Protein AF-A0AAJ0XJS4-F1 (afdb_monomer_lite)

Foldseek 3Di:
DDDPVLLVVLLVVLVPDDQPDQDDQDPDPPRDTSVRLNVLLVCLVPHVSNVVSSVVVVVVVVVVVVD

Secondary structure (DSSP, 8-state):
---HHHHHHHHHHHHTS-TT--EE-SSS--EE-HHHHHHHHHTTTT-HHHHHHHHHHHHHHHHHTT-

pLDDT: mean 80.93, std 14.29, range [42.56, 94.31]

Structure (mmCIF, N/CA/C/O backbone):
data_AF-A0AAJ0XJS4-F1
#
_entry.id   AF-A0AAJ0XJS4-F1
#
loop_
_atom_site.group_PDB
_atom_site.id
_atom_site.type_symbol
_atom_site.label_atom_id
_atom_site.label_alt_id
_atom_site.label_comp_id
_atom_site.label_asym_id
_atom_site.label_entity_id
_atom_site.label_seq_id
_atom_site.pdbx_PDB_ins_code
_atom_site.Cartn_x
_atom_site.Cartn_y
_atom_site.Cartn_z
_atom_site.occupancy
_atom_site.B_iso_or_equiv
_atom_site.auth_seq_id
_atom_site.auth_comp_id
_atom_site.auth_asym_id
_atom_site.auth_atom_id
_atom_site.pdbx_PDB_model_num
ATOM 1 N N . MET A 1 1 ? -9.985 6.473 7.485 1.00 65.50 1 MET A N 1
ATOM 2 C CA . MET A 1 1 ? -8.607 6.509 8.026 1.00 65.50 1 MET A CA 1
ATOM 3 C C . MET A 1 1 ? -7.952 5.184 7.693 1.00 65.50 1 MET A C 1
ATOM 5 O O . MET A 1 1 ? -8.564 4.164 7.982 1.00 65.50 1 MET A O 1
ATOM 9 N N . VAL A 1 2 ? -6.767 5.201 7.081 1.00 78.06 2 VAL A N 1
ATOM 10 C CA . VAL A 1 2 ? -6.004 3.980 6.781 1.00 78.06 2 VAL A CA 1
ATOM 11 C C . VAL A 1 2 ? -5.585 3.304 8.089 1.00 78.06 2 VAL A C 1
ATOM 13 O O . VAL A 1 2 ? -5.015 3.960 8.969 1.00 78.06 2 VAL A O 1
ATOM 16 N N . ASN A 1 3 ? -5.878 2.013 8.234 1.00 88.38 3 ASN A N 1
ATOM 17 C CA . ASN A 1 3 ? -5.516 1.240 9.424 1.00 88.38 3 ASN A CA 1
ATOM 18 C C . ASN A 1 3 ? -4.242 0.395 9.206 1.00 88.38 3 ASN A C 1
ATOM 20 O O . ASN A 1 3 ? -3.794 0.185 8.081 1.00 88.38 3 ASN A O 1
ATOM 24 N N . ASN A 1 4 ? -3.618 -0.071 10.296 1.00 90.69 4 ASN A N 1
ATOM 25 C CA . ASN A 1 4 ? -2.342 -0.802 10.218 1.00 90.69 4 ASN A CA 1
ATOM 26 C C . ASN A 1 4 ? -2.459 -2.127 9.447 1.00 90.69 4 ASN A C 1
ATOM 28 O O . ASN A 1 4 ? -1.491 -2.549 8.820 1.00 90.69 4 ASN A O 1
ATOM 32 N N . SER A 1 5 ? -3.625 -2.773 9.476 1.00 91.81 5 SER A N 1
ATOM 33 C CA . SER A 1 5 ? -3.859 -4.028 8.758 1.00 91.81 5 SER A CA 1
ATOM 34 C C . SER A 1 5 ? -3.857 -3.814 7.243 1.00 91.81 5 SER A C 1
ATOM 36 O O . SER A 1 5 ? -3.233 -4.587 6.522 1.00 91.81 5 SER A O 1
ATOM 38 N N . GLU A 1 6 ? -4.487 -2.735 6.766 1.00 92.12 6 GLU A N 1
ATOM 39 C CA . GLU A 1 6 ? -4.459 -2.327 5.354 1.00 92.12 6 GLU A CA 1
ATOM 40 C C . GLU A 1 6 ? -3.030 -2.004 4.901 1.00 92.12 6 GLU A C 1
ATOM 42 O O . GLU A 1 6 ? -2.597 -2.480 3.855 1.00 92.12 6 GLU A O 1
ATOM 47 N N . ILE A 1 7 ? -2.265 -1.268 5.715 1.00 93.12 7 ILE A N 1
ATOM 48 C CA . ILE A 1 7 ? -0.854 -0.955 5.428 1.00 93.12 7 ILE A CA 1
ATOM 49 C C . ILE A 1 7 ? -0.040 -2.241 5.278 1.00 93.12 7 ILE A C 1
ATOM 51 O O . ILE A 1 7 ? 0.642 -2.422 4.273 1.00 93.12 7 ILE A O 1
ATOM 55 N N . ASN A 1 8 ? -0.133 -3.152 6.247 1.00 94.31 8 ASN A N 1
ATOM 56 C CA . ASN A 1 8 ? 0.639 -4.394 6.235 1.00 94.31 8 ASN A CA 1
ATOM 57 C C . ASN A 1 8 ? 0.295 -5.277 5.031 1.00 94.31 8 ASN A C 1
ATOM 59 O O . ASN A 1 8 ? 1.191 -5.860 4.425 1.00 94.31 8 ASN A O 1
ATOM 63 N N . LEU A 1 9 ? -0.984 -5.341 4.653 1.00 93.19 9 LEU A N 1
ATOM 64 C CA . LEU A 1 9 ? -1.430 -6.092 3.484 1.00 93.19 9 LEU A CA 1
ATOM 65 C C . LEU A 1 9 ? -0.867 -5.508 2.181 1.00 93.19 9 LEU A C 1
ATOM 67 O O . LEU A 1 9 ? -0.385 -6.248 1.324 1.00 93.19 9 LEU A O 1
ATOM 71 N N . VAL A 1 10 ? -0.888 -4.180 2.043 1.00 91.50 10 VAL A N 1
ATOM 72 C CA . VAL A 1 10 ? -0.333 -3.498 0.866 1.00 91.50 10 VAL A CA 1
ATOM 73 C C . VAL A 1 10 ? 1.186 -3.667 0.801 1.00 91.50 10 VAL A C 1
ATOM 75 O O . VAL A 1 10 ? 1.703 -3.985 -0.266 1.00 91.50 10 VAL A O 1
ATOM 78 N N . VAL A 1 11 ? 1.901 -3.553 1.927 1.00 92.25 11 VAL A N 1
ATOM 79 C CA . VAL A 1 11 ? 3.350 -3.823 1.991 1.00 92.25 11 VAL A CA 1
ATOM 80 C C . VAL A 1 11 ? 3.663 -5.259 1.575 1.00 92.25 11 VAL A C 1
ATOM 82 O O . VAL A 1 11 ? 4.548 -5.463 0.748 1.00 92.25 11 VAL A O 1
ATOM 85 N N . ALA A 1 12 ? 2.924 -6.246 2.090 1.00 92.75 12 ALA A N 1
ATOM 86 C CA . ALA A 1 12 ? 3.118 -7.647 1.723 1.00 92.75 12 ALA A CA 1
ATOM 87 C C . ALA A 1 12 ? 2.934 -7.867 0.213 1.00 92.75 12 ALA A C 1
ATOM 89 O O . ALA A 1 12 ? 3.760 -8.518 -0.421 1.00 92.75 12 ALA A O 1
ATOM 90 N N . ARG A 1 13 ? 1.905 -7.255 -0.388 1.00 89.38 13 ARG A N 1
ATOM 91 C CA . ARG A 1 13 ? 1.686 -7.316 -1.839 1.00 89.38 13 ARG A CA 1
ATOM 92 C C . ARG A 1 13 ? 2.825 -6.663 -2.627 1.00 89.38 13 ARG A C 1
ATOM 94 O O . ARG A 1 13 ? 3.272 -7.239 -3.614 1.00 89.38 13 ARG A O 1
ATOM 101 N N . LEU A 1 14 ? 3.318 -5.501 -2.198 1.00 88.25 14 LEU A N 1
ATOM 102 C CA . LEU A 1 14 ? 4.453 -4.837 -2.852 1.00 88.25 14 LEU A CA 1
ATOM 103 C C . LEU A 1 14 ? 5.726 -5.692 -2.774 1.00 88.25 14 LEU A C 1
ATOM 105 O O . LEU A 1 14 ? 6.460 -5.772 -3.750 1.00 88.25 14 LEU A O 1
ATOM 109 N N . MET A 1 15 ? 5.964 -6.385 -1.655 1.00 88.38 15 MET A N 1
ATOM 110 C CA . MET A 1 15 ? 7.106 -7.298 -1.497 1.00 88.38 15 MET A CA 1
ATOM 111 C C . MET A 1 15 ? 7.049 -8.520 -2.424 1.00 88.38 15 MET A C 1
ATOM 113 O O . MET A 1 15 ? 8.093 -9.076 -2.745 1.00 88.38 15 MET A O 1
ATOM 117 N N . THR A 1 16 ? 5.859 -8.930 -2.870 1.00 88.12 16 THR A N 1
ATOM 118 C CA . THR A 1 16 ? 5.703 -10.025 -3.845 1.00 88.12 16 THR A CA 1
ATOM 119 C C . THR A 1 16 ? 5.877 -9.595 -5.304 1.00 88.12 16 THR A C 1
ATOM 121 O O . THR A 1 16 ? 5.888 -10.454 -6.182 1.00 88.12 16 THR A O 1
ATOM 124 N N . MET A 1 17 ? 6.001 -8.292 -5.583 1.00 82.00 17 MET A N 1
ATOM 125 C CA . MET A 1 17 ? 6.211 -7.796 -6.944 1.00 82.00 17 MET A CA 1
ATOM 126 C C . MET A 1 17 ? 7.680 -7.944 -7.369 1.00 82.00 17 MET A C 1
ATOM 128 O O . MET A 1 17 ? 8.579 -7.693 -6.551 1.00 82.00 17 MET A O 1
ATOM 132 N N . PRO A 1 18 ? 7.943 -8.330 -8.631 1.00 78.38 18 PRO A N 1
ATOM 133 C CA . PRO A 1 18 ? 9.295 -8.388 -9.170 1.00 78.38 18 PRO A CA 1
ATOM 134 C C . PRO A 1 18 ? 9.949 -6.997 -9.180 1.00 78.38 18 PRO A C 1
ATOM 136 O O . PRO A 1 18 ? 9.300 -5.986 -9.434 1.00 78.38 18 PRO A O 1
ATOM 139 N N . ASP A 1 19 ? 11.258 -6.945 -8.921 1.00 67.06 19 ASP A N 1
ATOM 140 C CA . ASP A 1 19 ? 12.048 -5.704 -8.797 1.00 67.06 19 ASP A CA 1
ATOM 141 C C . ASP A 1 19 ? 12.044 -4.805 -10.049 1.00 67.06 19 ASP A C 1
ATOM 143 O O . ASP A 1 19 ? 12.372 -3.622 -9.974 1.00 67.06 19 ASP A O 1
ATOM 147 N N . SER A 1 20 ? 11.654 -5.353 -11.199 1.00 61.50 20 SER A N 1
ATOM 148 C CA . SER A 1 20 ? 11.525 -4.650 -12.476 1.00 61.50 20 SER A CA 1
ATOM 149 C C . SER A 1 20 ? 10.247 -3.816 -12.613 1.00 61.50 20 SER A C 1
ATOM 151 O O . SER A 1 20 ? 10.152 -3.016 -13.546 1.00 61.50 20 SER A O 1
ATOM 153 N N . ASP A 1 21 ? 9.274 -3.974 -11.711 1.00 59.00 21 ASP A N 1
ATOM 154 C CA . ASP A 1 21 ? 8.028 -3.210 -11.751 1.00 59.00 21 ASP A CA 1
ATOM 155 C C . ASP A 1 21 ? 8.253 -1.802 -11.185 1.00 59.00 21 ASP A C 1
ATOM 157 O O . ASP A 1 21 ? 8.057 -1.513 -10.003 1.00 59.00 21 ASP A O 1
ATOM 161 N N . ILE A 1 22 ? 8.674 -0.896 -12.068 1.00 57.19 22 ILE A N 1
ATOM 162 C CA . ILE A 1 22 ? 8.590 0.547 -11.852 1.00 57.19 22 ILE A CA 1
ATOM 163 C C . ILE A 1 22 ? 7.106 0.906 -11.727 1.00 57.19 22 ILE A C 1
ATOM 165 O O . ILE A 1 22 ? 6.379 0.966 -12.721 1.00 57.19 22 ILE A O 1
ATOM 169 N N . VAL A 1 23 ? 6.636 1.152 -10.505 1.00 61.38 23 VAL A N 1
ATOM 170 C CA . VAL A 1 23 ? 5.249 1.577 -10.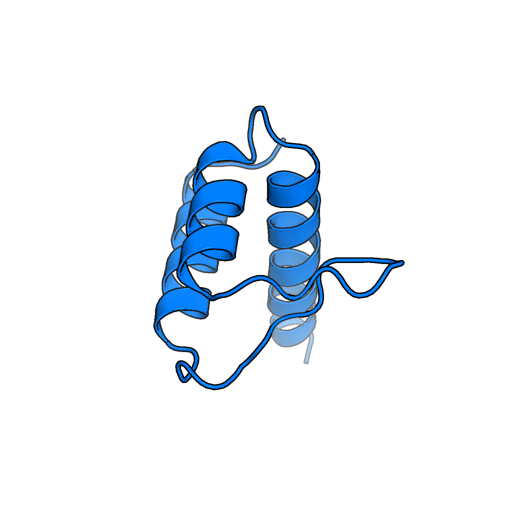294 1.00 61.38 23 VAL A CA 1
ATOM 171 C C . VAL A 1 23 ? 5.197 3.094 -10.426 1.00 61.38 23 VAL A C 1
ATOM 173 O O . VAL A 1 23 ? 5.766 3.833 -9.623 1.00 61.38 23 VAL A O 1
ATOM 176 N N . SER A 1 24 ? 4.514 3.570 -11.467 1.00 55.66 24 SER A N 1
ATOM 177 C CA . SER A 1 24 ? 4.262 4.997 -11.656 1.00 55.66 24 SER A CA 1
ATOM 178 C C . SER A 1 24 ? 3.221 5.476 -10.644 1.00 55.66 24 SER A C 1
ATOM 180 O O . SER A 1 24 ? 2.057 5.072 -10.689 1.00 55.66 24 SER A O 1
ATOM 182 N N . ALA A 1 25 ? 3.639 6.342 -9.721 1.00 56.38 25 ALA A N 1
ATOM 183 C CA . ALA A 1 25 ? 2.769 6.955 -8.725 1.00 56.38 25 ALA A CA 1
ATOM 184 C C . ALA A 1 25 ? 2.462 8.417 -9.107 1.00 56.38 25 ALA A C 1
ATOM 186 O O . ALA A 1 25 ? 2.985 9.353 -8.510 1.00 56.38 25 ALA A O 1
ATOM 187 N N . GLY A 1 26 ? 1.596 8.623 -10.107 1.00 55.31 26 GLY A N 1
ATOM 188 C CA . GLY A 1 26 ? 0.977 9.928 -10.395 1.00 55.31 26 GLY A CA 1
ATOM 189 C C . GLY A 1 26 ? 1.516 10.702 -11.614 1.00 55.31 26 GLY A C 1
ATOM 190 O O . GLY A 1 26 ? 2.399 10.225 -12.328 1.00 55.31 26 GLY A O 1
ATOM 191 N N . PRO A 1 27 ? 0.942 11.892 -11.899 1.00 42.56 27 PRO A N 1
ATOM 192 C CA . PRO A 1 27 ? 1.291 12.687 -13.074 1.00 42.56 27 PRO A CA 1
ATOM 193 C C . PRO A 1 27 ? 2.690 13.302 -12.921 1.00 42.56 27 PRO A C 1
ATOM 195 O O . PRO A 1 27 ? 2.936 14.046 -11.976 1.00 42.56 27 PRO A O 1
ATOM 198 N N . GLY A 1 28 ? 3.594 13.004 -13.863 1.00 51.88 28 GLY A N 1
ATOM 199 C CA . GLY A 1 28 ? 4.927 13.623 -13.935 1.00 51.88 28 GLY A CA 1
ATOM 200 C C . GLY A 1 28 ? 6.134 12.679 -13.882 1.00 51.88 28 GLY A C 1
ATOM 201 O O . GLY A 1 28 ? 7.166 13.079 -13.357 1.00 51.88 28 GLY A O 1
ATOM 202 N N . ASN A 1 29 ? 6.052 11.453 -14.417 1.00 53.62 29 ASN A N 1
ATOM 203 C CA . ASN A 1 29 ? 7.191 10.516 -14.493 1.00 53.62 29 ASN A CA 1
ATOM 204 C C . ASN A 1 29 ? 7.884 10.240 -13.142 1.00 53.62 29 ASN A C 1
ATOM 206 O O . ASN A 1 29 ? 9.090 9.996 -13.097 1.00 53.62 29 ASN A O 1
ATOM 210 N N . CYS A 1 30 ? 7.137 10.245 -12.033 1.00 57.53 30 CYS A N 1
ATOM 211 C CA . CYS A 1 30 ? 7.677 9.810 -10.750 1.00 57.53 30 CYS A CA 1
ATOM 212 C C . CYS A 1 30 ? 7.781 8.277 -10.752 1.00 57.53 30 CYS A C 1
ATOM 214 O O . CYS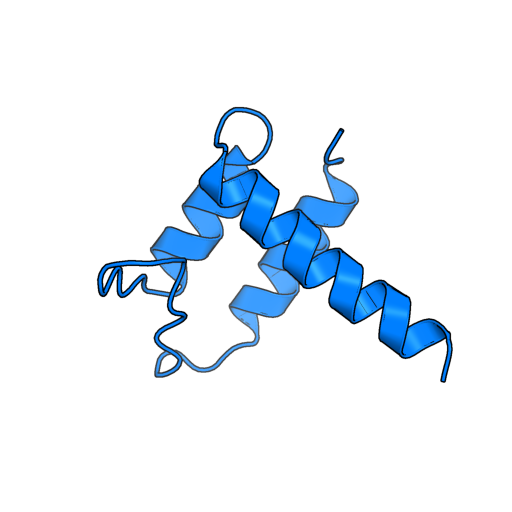 A 1 30 ? 6.835 7.554 -10.431 1.00 57.53 30 CYS A O 1
ATOM 216 N N . VAL A 1 31 ? 8.926 7.796 -11.233 1.00 64.38 31 VAL A N 1
ATOM 217 C CA . VAL A 1 31 ? 9.345 6.397 -11.201 1.00 64.38 31 VAL A CA 1
ATOM 218 C C . VAL A 1 31 ? 9.813 6.104 -9.784 1.00 64.38 31 VAL A C 1
ATOM 220 O O . VAL A 1 31 ? 10.894 6.528 -9.384 1.00 64.38 31 VAL A O 1
ATOM 223 N N . MET A 1 32 ? 8.978 5.414 -9.011 1.00 72.50 32 MET A N 1
ATOM 224 C CA . MET A 1 32 ? 9.345 4.960 -7.675 1.00 72.50 32 MET A CA 1
ATOM 225 C C . MET A 1 32 ? 9.721 3.485 -7.726 1.00 72.50 32 MET A C 1
ATOM 227 O O . MET A 1 32 ? 9.021 2.670 -8.330 1.00 72.50 32 MET A O 1
ATOM 231 N N . ASN A 1 33 ? 10.838 3.145 -7.084 1.00 80.69 33 ASN A N 1
ATOM 232 C CA . ASN A 1 33 ? 11.197 1.754 -6.856 1.00 80.69 33 ASN A CA 1
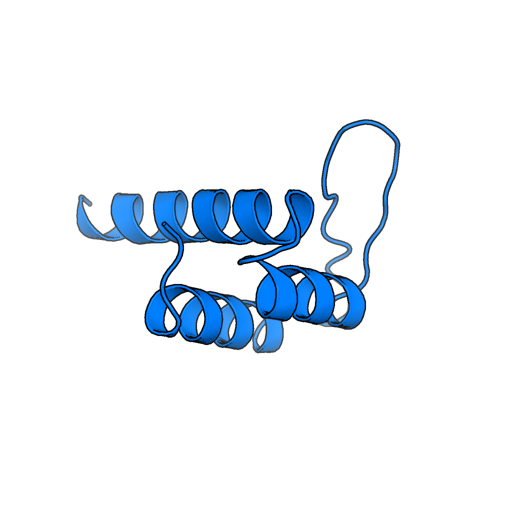ATOM 233 C C . ASN A 1 33 ? 10.328 1.160 -5.730 1.00 80.69 33 ASN A C 1
ATOM 235 O O . ASN A 1 33 ? 9.665 1.874 -4.968 1.00 80.69 33 ASN A O 1
ATOM 239 N N . ARG A 1 34 ? 10.336 -0.171 -5.618 1.00 85.31 34 ARG A N 1
ATOM 240 C CA . ARG A 1 34 ? 9.573 -0.908 -4.599 1.00 85.31 34 ARG A CA 1
ATOM 241 C C . ARG A 1 34 ? 9.840 -0.401 -3.181 1.00 85.31 34 ARG A C 1
ATOM 243 O O . ARG A 1 34 ? 8.912 -0.285 -2.385 1.00 85.31 34 ARG A O 1
ATOM 250 N N . GLU A 1 35 ? 11.093 -0.101 -2.861 1.00 86.44 35 GLU A N 1
ATOM 251 C CA . GLU A 1 35 ? 11.496 0.346 -1.525 1.00 86.44 35 GLU A CA 1
ATOM 252 C C . GLU A 1 35 ? 10.884 1.705 -1.169 1.00 86.44 35 GLU A C 1
ATOM 254 O O . GLU A 1 35 ? 10.288 1.837 -0.099 1.00 86.44 35 GLU A O 1
ATOM 259 N N . ALA A 1 36 ? 10.923 2.670 -2.093 1.00 86.31 36 ALA A N 1
ATOM 260 C CA . ALA A 1 36 ? 10.296 3.977 -1.924 1.00 86.31 36 ALA A CA 1
ATOM 261 C C . ALA A 1 36 ? 8.774 3.856 -1.754 1.00 86.31 36 ALA A C 1
ATOM 263 O O . ALA A 1 36 ? 8.188 4.491 -0.877 1.00 86.31 36 ALA A O 1
ATOM 264 N N . LEU A 1 37 ? 8.119 2.983 -2.527 1.00 86.19 37 LEU A N 1
ATOM 265 C CA . LEU A 1 37 ? 6.681 2.724 -2.379 1.00 86.19 37 LEU A CA 1
ATOM 266 C C . LEU A 1 37 ? 6.346 2.150 -1.002 1.00 86.19 37 LEU A C 1
ATOM 268 O O . LEU A 1 37 ? 5.382 2.582 -0.370 1.00 86.19 37 LEU A O 1
ATOM 272 N N . ILE A 1 38 ? 7.142 1.193 -0.521 1.00 90.06 38 ILE A N 1
ATOM 273 C CA . ILE A 1 38 ? 6.967 0.612 0.813 1.00 90.06 38 ILE A CA 1
ATOM 274 C C . ILE A 1 38 ? 7.160 1.686 1.889 1.00 90.06 38 ILE A C 1
ATOM 276 O O . ILE A 1 38 ? 6.414 1.694 2.870 1.00 90.06 38 ILE A O 1
ATOM 280 N N . GLU A 1 39 ? 8.119 2.596 1.720 1.00 91.75 39 GLU A N 1
ATOM 281 C CA . GLU A 1 39 ? 8.344 3.701 2.653 1.00 91.75 39 GLU A CA 1
ATOM 282 C C . GLU A 1 39 ? 7.139 4.650 2.713 1.00 91.75 39 GLU A C 1
ATOM 284 O O . GLU A 1 39 ? 6.613 4.909 3.801 1.00 91.75 39 GLU A O 1
ATOM 289 N N . HIS A 1 40 ? 6.628 5.084 1.557 1.00 91.44 40 HIS A N 1
ATOM 290 C CA . HIS A 1 40 ? 5.410 5.893 1.475 1.00 91.44 40 HIS A CA 1
ATOM 291 C C . HIS A 1 40 ? 4.225 5.181 2.144 1.00 91.44 40 HIS A C 1
ATOM 293 O O . HIS A 1 40 ? 3.530 5.759 2.983 1.00 91.44 40 HIS A O 1
ATOM 299 N N . VAL A 1 41 ? 4.012 3.895 1.846 1.00 91.56 41 VAL A N 1
ATOM 300 C CA . VAL A 1 41 ? 2.910 3.098 2.411 1.00 91.56 41 VAL A CA 1
A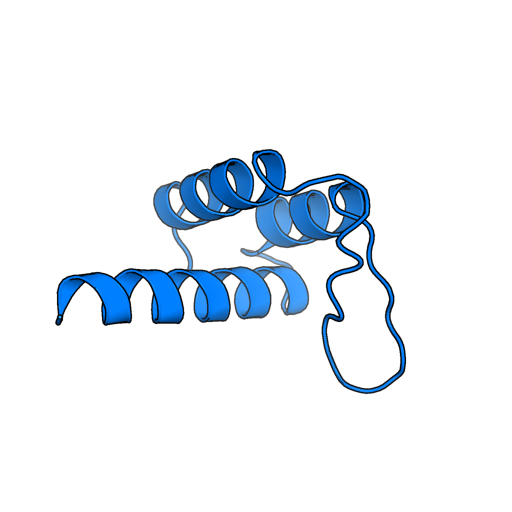TOM 301 C C . VAL A 1 41 ? 3.025 2.952 3.933 1.00 91.56 41 VAL A C 1
ATOM 303 O O . VAL A 1 41 ? 2.028 3.123 4.638 1.00 91.56 41 VAL A O 1
ATOM 306 N N . LYS A 1 42 ? 4.224 2.705 4.474 1.00 93.19 42 LYS A N 1
ATOM 307 C CA . LYS A 1 42 ? 4.457 2.657 5.932 1.00 93.19 42 LYS A CA 1
ATOM 308 C C . LYS A 1 42 ? 4.128 3.989 6.611 1.00 93.19 42 LYS A C 1
ATOM 310 O O . LYS A 1 42 ? 3.652 4.000 7.747 1.00 93.19 42 LYS A O 1
ATOM 315 N N . ASN A 1 43 ? 4.317 5.098 5.900 1.00 93.44 43 ASN A N 1
ATOM 316 C CA . ASN A 1 43 ? 4.039 6.449 6.375 1.00 93.44 43 ASN A CA 1
ATOM 317 C C . ASN A 1 43 ? 2.633 6.971 6.020 1.00 93.44 43 ASN A C 1
ATOM 319 O O . ASN A 1 43 ? 2.313 8.109 6.364 1.00 93.44 43 ASN A O 1
ATOM 323 N N . ALA A 1 44 ? 1.742 6.155 5.438 1.00 89.44 44 ALA A N 1
ATOM 324 C CA . ALA A 1 44 ? 0.434 6.562 4.889 1.00 89.44 44 ALA A CA 1
ATOM 325 C C . ALA A 1 44 ? -0.505 7.330 5.848 1.00 89.44 44 ALA A C 1
ATOM 327 O O . ALA A 1 44 ? -1.437 8.017 5.420 1.00 89.44 44 ALA A O 1
ATOM 328 N N . LYS A 1 45 ? -0.282 7.242 7.166 1.00 89.12 45 LYS A N 1
ATOM 329 C CA . LYS A 1 45 ? -1.026 8.039 8.158 1.00 89.12 45 LYS A CA 1
ATOM 330 C C . LYS A 1 45 ? -0.686 9.530 8.109 1.00 89.12 45 LYS A C 1
ATOM 332 O O . LYS A 1 45 ? -1.527 10.351 8.460 1.00 89.12 45 LYS A O 1
ATOM 337 N N . LYS A 1 46 ? 0.538 9.864 7.705 1.00 90.38 46 LYS A N 1
ATOM 338 C CA . LYS A 1 46 ? 1.074 11.231 7.624 1.00 90.38 46 LYS A CA 1
ATOM 339 C C . LYS A 1 46 ? 1.409 11.637 6.187 1.00 90.38 46 LYS A C 1
ATOM 341 O O . LYS A 1 46 ? 1.474 12.823 5.902 1.00 90.38 46 LYS A O 1
ATOM 346 N N . ASP A 1 47 ? 1.562 10.659 5.305 1.00 89.44 47 ASP A N 1
ATOM 347 C CA . ASP A 1 47 ? 1.914 10.824 3.903 1.00 89.44 47 ASP A CA 1
ATOM 348 C C . ASP A 1 47 ? 0.680 10.672 3.000 1.00 89.44 47 ASP A C 1
ATOM 350 O O . ASP A 1 47 ? -0.028 9.662 3.048 1.00 89.44 47 ASP A O 1
ATOM 354 N N . GLU A 1 48 ? 0.403 11.689 2.186 1.00 89.31 48 GLU A N 1
ATOM 355 C CA . GLU A 1 48 ? -0.707 11.679 1.232 1.00 89.31 48 GLU A CA 1
ATOM 356 C C . GLU A 1 48 ? -0.473 10.699 0.072 1.00 89.31 48 GLU A C 1
ATOM 358 O O . GLU A 1 48 ? -1.413 10.022 -0.351 1.00 89.31 48 GLU A O 1
ATOM 363 N N . ILE A 1 49 ? 0.768 10.572 -0.410 1.00 87.88 49 ILE A N 1
ATOM 364 C CA . ILE A 1 49 ? 1.137 9.624 -1.469 1.00 87.88 49 ILE A CA 1
ATOM 365 C C . ILE A 1 49 ? 0.921 8.205 -0.949 1.00 87.88 49 ILE A C 1
ATOM 367 O O . ILE A 1 49 ? 0.193 7.421 -1.560 1.00 87.88 49 ILE A O 1
ATOM 371 N N . GLY A 1 50 ? 1.460 7.911 0.237 1.00 89.31 50 GLY A N 1
ATOM 372 C CA . GLY A 1 50 ? 1.263 6.631 0.915 1.00 89.31 50 GLY A CA 1
ATOM 373 C C . GLY A 1 50 ? -0.209 6.264 1.083 1.00 89.31 50 GLY A C 1
ATOM 374 O O . GLY A 1 50 ? -0.614 5.129 0.827 1.00 89.31 50 GLY A O 1
ATOM 375 N N . ARG A 1 51 ? -1.037 7.243 1.457 1.00 91.94 51 ARG A N 1
ATOM 376 C CA . ARG A 1 51 ? -2.484 7.059 1.614 1.00 91.94 51 ARG A CA 1
ATOM 377 C C . ARG A 1 51 ? -3.171 6.703 0.303 1.00 91.94 51 ARG A C 1
ATOM 379 O O . ARG A 1 51 ? -3.909 5.722 0.273 1.00 91.94 51 ARG A O 1
ATOM 386 N N . LYS A 1 52 ? -2.885 7.442 -0.774 1.00 89.88 52 LYS A N 1
ATOM 387 C CA . LYS A 1 52 ? -3.441 7.176 -2.111 1.00 89.88 52 LYS A CA 1
ATOM 388 C C . LYS A 1 52 ? -3.034 5.798 -2.628 1.00 89.88 52 LYS A C 1
ATOM 390 O O . LYS A 1 52 ? -3.859 5.097 -3.213 1.00 89.88 52 LYS A O 1
ATOM 395 N N . ILE A 1 53 ? -1.790 5.381 -2.379 1.00 88.38 53 ILE A N 1
ATOM 396 C CA . ILE A 1 53 ? -1.310 4.043 -2.750 1.00 88.38 53 ILE A CA 1
ATOM 397 C C . ILE A 1 53 ? -2.123 2.969 -2.022 1.00 88.38 53 ILE A C 1
ATOM 399 O O . ILE A 1 53 ? -2.618 2.045 -2.674 1.00 88.38 53 ILE A O 1
ATOM 403 N N . VAL A 1 54 ? -2.300 3.101 -0.701 1.00 91.50 54 VAL A N 1
ATOM 404 C CA . VAL A 1 54 ? -3.088 2.146 0.092 1.00 91.50 54 VAL A CA 1
ATOM 405 C C . VAL A 1 54 ? -4.541 2.109 -0.370 1.00 91.50 54 VAL A C 1
ATOM 407 O O . VAL A 1 54 ? -5.081 1.026 -0.581 1.00 91.50 54 VAL A O 1
ATOM 410 N N . GLU A 1 55 ? -5.169 3.263 -0.582 1.00 91.38 55 GLU A N 1
ATOM 411 C CA . GLU A 1 55 ? -6.557 3.348 -1.046 1.00 91.38 55 GLU A CA 1
ATOM 412 C C . GLU A 1 55 ? -6.750 2.680 -2.410 1.00 91.38 55 GLU A C 1
ATOM 414 O O . GLU A 1 55 ? -7.679 1.889 -2.573 1.00 91.38 55 GLU A O 1
ATOM 419 N N . SER A 1 56 ? -5.848 2.928 -3.363 1.00 88.94 56 SER A N 1
ATOM 420 C CA . SER A 1 56 ? -5.884 2.305 -4.691 1.00 88.94 56 SER A CA 1
ATOM 421 C C . SER A 1 56 ? -5.755 0.779 -4.608 1.00 88.94 56 SER A C 1
ATOM 423 O O . SER A 1 56 ? -6.583 0.042 -5.151 1.00 88.94 56 SER A O 1
ATOM 425 N N . HIS A 1 57 ? -4.777 0.288 -3.842 1.00 89.00 57 HIS A N 1
ATOM 426 C CA . HIS A 1 57 ? -4.555 -1.147 -3.661 1.00 89.00 57 HIS A CA 1
ATOM 427 C C . HIS A 1 57 ? -5.724 -1.833 -2.948 1.00 89.00 57 HIS A C 1
ATOM 429 O O . HIS A 1 57 ? -6.163 -2.904 -3.363 1.00 89.00 57 HIS A O 1
ATOM 435 N N . MET A 1 58 ? -6.264 -1.216 -1.896 1.00 90.38 58 MET A N 1
ATOM 436 C CA . MET A 1 58 ? -7.412 -1.755 -1.171 1.00 90.38 58 MET A CA 1
ATOM 437 C C . MET A 1 58 ? -8.695 -1.707 -2.001 1.00 90.38 58 MET A C 1
ATOM 439 O O . MET A 1 58 ? -9.514 -2.615 -1.885 1.00 90.38 58 MET A O 1
ATOM 443 N N . SER A 1 59 ? -8.872 -0.689 -2.847 1.00 89.94 59 SER A N 1
ATOM 444 C CA . SER A 1 59 ? -9.986 -0.614 -3.799 1.00 89.94 59 SER A CA 1
ATOM 445 C C . SER A 1 59 ? -9.960 -1.799 -4.766 1.00 89.94 59 SER A C 1
ATOM 447 O O . SER A 1 59 ? -10.959 -2.506 -4.895 1.00 89.94 59 SER A O 1
ATOM 449 N N . TYR A 1 60 ? -8.790 -2.090 -5.345 1.00 87.81 60 TYR A N 1
ATOM 450 C CA . TYR A 1 60 ? -8.583 -3.268 -6.189 1.00 87.81 60 TYR A CA 1
ATOM 451 C C . TYR A 1 60 ? -8.849 -4.582 -5.437 1.00 87.81 60 TYR A C 1
ATOM 453 O O . TYR A 1 60 ? -9.598 -5.432 -5.904 1.00 87.81 60 TYR A O 1
ATOM 461 N N . LEU A 1 61 ? -8.301 -4.758 -4.232 1.00 88.19 61 LEU A N 1
ATOM 462 C CA . LEU A 1 61 ? -8.531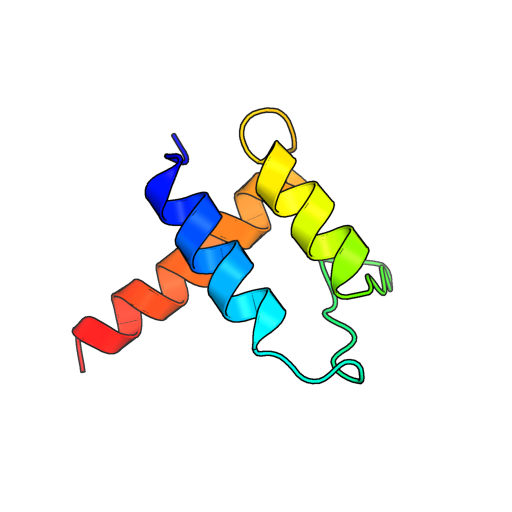 -5.984 -3.455 1.00 88.19 61 LEU A CA 1
ATOM 463 C C . LEU A 1 61 ? -10.014 -6.184 -3.102 1.00 88.19 61 LEU A C 1
ATOM 465 O O . LEU A 1 61 ? -10.515 -7.307 -3.126 1.00 88.19 61 LEU A O 1
ATOM 469 N N . ARG A 1 62 ? -10.737 -5.099 -2.804 1.00 87.69 62 ARG A N 1
ATOM 470 C CA . ARG A 1 62 ? -12.180 -5.138 -2.525 1.00 87.69 62 ARG A CA 1
ATOM 471 C C . ARG A 1 62 ? -13.018 -5.437 -3.766 1.00 87.69 62 ARG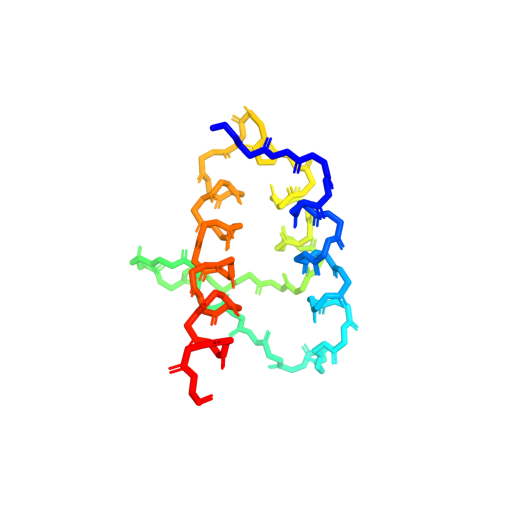 A C 1
ATOM 473 O O . ARG A 1 62 ? -14.100 -5.997 -3.609 1.00 87.69 62 ARG A O 1
ATOM 480 N N . SER A 1 63 ? -12.563 -5.072 -4.967 1.00 90.44 63 SER A N 1
ATOM 481 C CA . SER A 1 63 ? -13.283 -5.406 -6.199 1.00 90.44 63 SER A CA 1
ATOM 482 C C . SER A 1 63 ? -13.157 -6.889 -6.548 1.00 90.44 63 SER A C 1
ATOM 484 O O . SER A 1 63 ? -14.134 -7.474 -7.003 1.00 90.44 63 SER A O 1
ATOM 486 N N . LEU A 1 64 ? -12.018 -7.525 -6.249 1.00 84.88 64 LEU A N 1
ATOM 487 C CA . LEU A 1 64 ? -11.821 -8.961 -6.488 1.00 84.88 64 LEU A CA 1
ATOM 488 C C . LEU A 1 64 ? -12.821 -9.833 -5.718 1.00 84.88 64 LEU A C 1
ATOM 490 O O . LEU A 1 64 ? -13.348 -10.788 -6.275 1.00 84.88 64 LEU A O 1
ATOM 494 N N . GLY A 1 65 ? -13.140 -9.479 -4.471 1.00 70.81 65 GLY A N 1
ATOM 495 C CA . GLY A 1 65 ? -14.124 -10.208 -3.659 1.00 70.81 65 GLY A CA 1
ATOM 496 C C . GLY A 1 65 ? -15.588 -10.026 -4.084 1.00 70.81 65 GLY A C 1
ATOM 497 O O . GLY A 1 65 ? -16.469 -10.592 -3.445 1.00 70.81 65 GLY A O 1
ATOM 498 N N . ARG A 1 66 ? -15.866 -9.216 -5.116 1.00 58.94 66 ARG A N 1
ATOM 499 C CA . ARG A 1 66 ? -17.202 -9.056 -5.719 1.00 58.94 66 ARG A CA 1
ATOM 500 C C . ARG A 1 66 ? -17.346 -9.781 -7.065 1.00 58.94 66 ARG A C 1
ATOM 502 O O . ARG A 1 66 ? -18.291 -9.483 -7.794 1.00 58.94 66 ARG A O 1
ATOM 509 N N . SER A 1 67 ? -16.409 -10.672 -7.390 1.00 47.00 67 SER A N 1
ATOM 510 C CA . SER A 1 67 ? -16.414 -11.481 -8.618 1.00 47.00 67 SER A CA 1
ATOM 511 C C . SER A 1 67 ? -17.032 -12.849 -8.373 1.00 47.00 67 SER A C 1
ATOM 513 O O . SER A 1 67 ? -16.786 -13.399 -7.275 1.00 47.00 67 SER A O 1
#

Radius of gyration: 11.69 Å; chains: 1; bounding box: 29×25×25 Å

Sequence (67 aa):
MVNNSEINLVVARLMTMPDSDIVSAGPGNCVMNREALIEHVKNAKKDEIGRKIVESHMSYLRSLGRS